Protein AF-A0A7D5QKN1-F1 (afdb_monomer_lite)

Radius of gyration: 18.52 Å; chains: 1; bounding box: 35×32×53 Å

Sequence (100 aa):
MPHGNRRPNCEYVPRDQASKCPSTRGPHAIRHGSITWQRNLGFDEDTVAARVAATPQVIRRYYDDPDFDDELERRRSETEVIDIEEHLHPTDLGAEEEDS

pLDDT: mean 78.06, std 12.47, range [41.09, 94.31]

Secondary structure (DSSP, 8-state):
-GGG--GGG-TT-STTTGGG-TTPPPTHHHHHHHHHHHHHTT--HHHHHHHHT--HHHHHHHH--TTHHHHHHHHHHHHTT--TGGG--TTTT-------

Foldseek 3Di:
DPPPDDPVPDPLPDPVNVCVPPPDDDCVVVLVVVLLVCVLVVDQLPVSCVVSVHDSVVCCVPRPDPCSNVVCVVCCVVCVPDDPVVVDDPCNPPDPPDDD

Organism: NCBI:txid2743089

Structure (mmCIF, N/CA/C/O backbone):
data_AF-A0A7D5QKN1-F1
#
_entry.id   AF-A0A7D5QKN1-F1
#
loop_
_atom_site.group_PDB
_atom_site.id
_atom_site.type_symbol
_atom_site.label_atom_id
_atom_site.label_alt_id
_atom_site.label_comp_id
_atom_site.label_asym_id
_atom_site.label_entity_id
_atom_site.label_seq_id
_atom_site.pdbx_PDB_ins_code
_atom_site.Cartn_x
_atom_site.Cartn_y
_atom_site.Cartn_z
_atom_site.occupancy
_atom_site.B_iso_or_equiv
_atom_site.auth_seq_id
_atom_site.auth_comp_id
_atom_site.auth_asym_id
_atom_site.auth_atom_id
_atom_site.pdbx_PDB_model_num
ATOM 1 N N . MET A 1 1 ? 15.871 8.852 -22.450 1.00 55.75 1 MET A N 1
ATOM 2 C CA . MET A 1 1 ? 15.115 7.781 -21.773 1.00 55.75 1 MET A CA 1
ATOM 3 C C . MET A 1 1 ? 15.609 7.714 -20.346 1.00 55.75 1 MET A C 1
ATOM 5 O O . MET A 1 1 ? 16.731 8.165 -20.111 1.00 55.75 1 MET A O 1
ATOM 9 N N . PRO A 1 2 ? 14.808 7.214 -19.403 1.00 62.50 2 PRO A N 1
ATOM 10 C CA . PRO A 1 2 ? 15.271 7.109 -18.031 1.00 62.50 2 PRO A CA 1
ATOM 11 C C . PRO A 1 2 ? 16.451 6.109 -17.942 1.00 62.50 2 PRO A C 1
ATOM 13 O O . PRO A 1 2 ? 16.606 5.237 -18.800 1.00 62.50 2 PRO A O 1
ATOM 16 N N . HIS A 1 3 ? 17.356 6.342 -16.982 1.00 64.94 3 HIS A N 1
ATOM 17 C CA . HIS A 1 3 ? 18.674 5.685 -16.814 1.00 64.94 3 HIS A CA 1
ATOM 18 C C . HIS A 1 3 ? 19.733 5.943 -17.891 1.00 64.94 3 HIS A C 1
ATOM 20 O O . HIS A 1 3 ? 20.534 5.072 -18.212 1.00 64.94 3 HIS A O 1
ATOM 26 N N . GLY A 1 4 ? 19.768 7.153 -18.453 1.00 65.75 4 GLY A N 1
ATOM 27 C CA . GLY A 1 4 ? 20.887 7.603 -19.298 1.00 65.75 4 GLY A CA 1
ATOM 28 C C . GLY A 1 4 ? 20.949 6.974 -20.695 1.00 65.75 4 GLY A C 1
ATOM 29 O O . GLY A 1 4 ? 21.812 7.335 -21.494 1.00 65.75 4 GLY A O 1
ATOM 30 N N . ASN A 1 5 ? 20.005 6.093 -21.034 1.00 71.25 5 ASN A N 1
ATOM 31 C CA . ASN A 1 5 ? 19.953 5.429 -22.330 1.00 71.25 5 ASN A CA 1
ATOM 32 C C . ASN A 1 5 ? 19.224 6.268 -23.396 1.00 71.25 5 ASN A C 1
ATOM 34 O O . ASN A 1 5 ? 18.287 7.036 -23.130 1.00 71.25 5 ASN A O 1
ATOM 38 N N . ARG A 1 6 ? 19.641 6.097 -24.655 1.00 77.69 6 ARG A N 1
ATOM 39 C CA . ARG A 1 6 ? 18.934 6.609 -25.841 1.00 77.69 6 ARG A CA 1
ATOM 40 C C . ARG A 1 6 ? 18.135 5.471 -26.479 1.00 77.69 6 ARG A C 1
ATOM 42 O O . ARG A 1 6 ? 18.634 4.355 -26.549 1.00 77.69 6 ARG A O 1
ATOM 49 N N . ARG A 1 7 ? 16.931 5.772 -26.990 1.00 75.19 7 ARG A N 1
ATOM 50 C CA . ARG A 1 7 ? 16.007 4.806 -27.635 1.00 75.19 7 ARG A CA 1
ATOM 51 C C . ARG A 1 7 ? 16.680 3.774 -28.550 1.00 75.19 7 ARG A C 1
ATOM 53 O O . ARG A 1 7 ? 16.426 2.597 -28.326 1.00 75.19 7 ARG A O 1
ATOM 60 N N . PRO A 1 8 ? 17.543 4.153 -29.513 1.00 79.44 8 PRO A N 1
ATOM 61 C CA . PRO A 1 8 ? 18.131 3.183 -30.442 1.00 79.44 8 PRO A CA 1
ATOM 62 C C . PRO A 1 8 ? 19.049 2.142 -29.784 1.00 79.44 8 PRO A C 1
ATOM 64 O O . PRO A 1 8 ? 19.232 1.076 -30.355 1.00 79.44 8 PRO A O 1
ATOM 67 N N . ASN A 1 9 ? 19.587 2.422 -28.592 1.00 79.50 9 ASN A N 1
ATOM 68 C CA . ASN A 1 9 ? 20.525 1.539 -27.889 1.00 79.50 9 ASN A CA 1
ATOM 69 C C . ASN A 1 9 ? 19.937 0.990 -26.576 1.00 79.50 9 ASN A C 1
ATOM 71 O O . ASN A 1 9 ? 20.672 0.473 -25.741 1.00 79.50 9 ASN A O 1
ATOM 75 N N . CYS A 1 10 ? 18.634 1.167 -26.343 1.00 82.06 10 CYS A N 1
ATOM 76 C CA . CYS A 1 10 ? 17.989 0.754 -25.103 1.00 82.06 10 CYS A CA 1
ATOM 77 C C . CYS A 1 10 ? 17.431 -0.668 -25.242 1.00 82.06 10 CYS A C 1
ATOM 79 O O . CYS A 1 10 ? 16.479 -0.906 -25.983 1.00 82.06 10 CYS A O 1
ATOM 81 N N . GLU A 1 11 ? 18.001 -1.600 -24.482 1.00 83.56 11 GLU A N 1
ATOM 82 C CA . GLU A 1 11 ? 17.607 -3.016 -24.462 1.00 83.56 11 GLU A CA 1
ATOM 83 C C . GLU A 1 11 ? 16.207 -3.271 -23.873 1.00 83.56 11 GLU A C 1
ATOM 85 O O . GLU A 1 11 ? 15.636 -4.336 -24.084 1.00 83.56 11 GLU A O 1
ATOM 90 N N . TYR A 1 12 ? 15.630 -2.285 -23.176 1.00 84.94 12 TYR A N 1
ATOM 91 C CA . TYR A 1 12 ? 14.317 -2.384 -22.523 1.00 84.94 12 TYR A CA 1
ATOM 92 C C . TYR A 1 12 ? 13.160 -1.800 -23.351 1.00 84.94 12 TYR A C 1
ATOM 94 O O . TYR A 1 12 ? 12.044 -1.691 -22.851 1.00 84.94 12 TYR A O 1
ATOM 102 N N . VAL A 1 13 ? 13.408 -1.379 -24.597 1.00 83.56 13 VAL A N 1
ATOM 103 C CA . VAL A 1 13 ? 12.354 -0.914 -25.525 1.00 83.56 13 VAL A CA 1
ATOM 104 C C . VAL A 1 13 ? 11.393 -2.038 -25.939 1.00 83.56 13 VAL A C 1
ATOM 106 O O . VAL A 1 13 ? 10.192 -1.770 -26.022 1.00 83.56 13 VAL A O 1
ATOM 109 N N . PRO A 1 14 ? 11.857 -3.278 -26.200 1.00 87.00 14 PRO A N 1
ATOM 110 C CA . PRO A 1 14 ? 10.965 -4.398 -26.470 1.00 87.00 14 PRO A CA 1
ATOM 111 C C . PRO A 1 14 ? 10.012 -4.666 -25.297 1.00 87.00 14 PRO A C 1
ATOM 113 O O . PRO A 1 14 ? 10.403 -4.627 -24.129 1.00 87.00 14 PRO A O 1
ATOM 116 N N . ARG A 1 15 ? 8.742 -4.954 -25.606 1.00 83.81 15 ARG A N 1
ATOM 117 C CA . ARG A 1 15 ? 7.663 -5.111 -24.613 1.00 83.81 15 ARG A CA 1
ATOM 118 C C . ARG A 1 15 ? 7.942 -6.217 -23.587 1.00 83.81 15 ARG A C 1
ATOM 120 O O . ARG A 1 15 ? 7.556 -6.088 -22.431 1.00 83.81 15 ARG A O 1
ATOM 127 N N . ASP A 1 16 ? 8.616 -7.280 -23.999 1.00 89.12 16 ASP A N 1
ATOM 128 C CA . ASP A 1 16 ? 9.040 -8.411 -23.168 1.0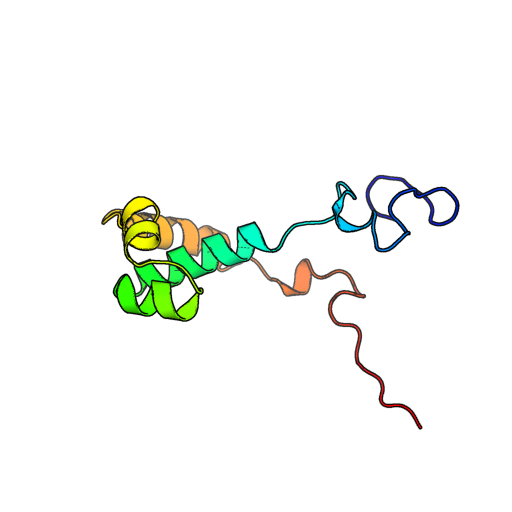0 89.12 16 ASP A CA 1
ATOM 129 C C . ASP A 1 16 ? 10.188 -8.068 -22.199 1.00 89.12 16 ASP A C 1
ATOM 131 O O . ASP A 1 16 ? 10.393 -8.775 -21.212 1.00 89.12 16 ASP A O 1
ATOM 135 N N . GLN A 1 17 ? 10.913 -6.972 -22.448 1.00 86.62 17 GLN A N 1
ATOM 136 C CA . GLN A 1 17 ? 12.025 -6.501 -21.614 1.00 86.62 17 GLN A CA 1
ATOM 137 C C . GLN A 1 17 ? 11.689 -5.235 -20.820 1.00 86.62 17 GLN A C 1
ATOM 139 O O . GLN A 1 17 ? 12.383 -4.918 -19.854 1.00 86.62 17 GLN A O 1
ATOM 144 N N . ALA A 1 18 ? 10.608 -4.532 -21.166 1.00 85.81 18 ALA A N 1
ATOM 145 C CA . ALA A 1 18 ? 10.194 -3.290 -20.516 1.00 85.81 18 ALA A CA 1
ATOM 146 C C . ALA A 1 18 ? 10.022 -3.427 -18.991 1.00 85.81 18 ALA A C 1
ATOM 148 O O . ALA A 1 18 ? 10.367 -2.515 -18.236 1.00 85.81 18 ALA A O 1
ATOM 149 N N . SER A 1 19 ? 9.559 -4.587 -18.512 1.00 82.31 19 SER A N 1
ATOM 150 C CA . SER A 1 19 ? 9.394 -4.848 -17.076 1.00 82.31 19 SER A CA 1
ATOM 151 C C . SER A 1 19 ? 10.717 -4.926 -16.306 1.00 82.31 19 SER A C 1
ATOM 153 O O . SER A 1 19 ? 10.722 -4.783 -15.088 1.00 82.31 19 SER A O 1
ATOM 155 N N . LYS A 1 20 ? 11.834 -5.159 -17.005 1.00 85.12 20 LYS A N 1
ATOM 156 C CA . LYS A 1 20 ? 13.183 -5.249 -16.430 1.00 85.12 20 LYS A CA 1
ATOM 157 C C . LYS A 1 20 ? 13.919 -3.913 -16.441 1.00 85.12 20 LYS A C 1
ATOM 159 O O . LYS A 1 20 ? 15.007 -3.824 -15.879 1.00 85.12 20 LYS A O 1
ATOM 164 N N . CYS A 1 21 ? 13.344 -2.883 -17.067 1.00 86.19 21 CYS A N 1
ATOM 165 C CA . CYS A 1 21 ? 13.908 -1.544 -17.041 1.00 86.19 21 CYS A CA 1
ATOM 166 C C . CYS A 1 21 ? 14.075 -1.103 -15.581 1.00 86.19 21 CYS A C 1
ATOM 168 O O . CYS A 1 21 ? 13.089 -1.115 -14.845 1.00 86.19 21 CYS A O 1
ATOM 170 N N . PRO A 1 22 ? 15.250 -0.627 -15.145 1.00 81.69 22 PRO A N 1
ATOM 171 C CA . PRO A 1 22 ? 15.401 -0.180 -13.765 1.00 81.69 22 PRO A CA 1
ATOM 172 C C . PRO A 1 22 ? 14.529 1.048 -13.442 1.00 81.69 22 PRO A C 1
ATOM 174 O O . PRO A 1 22 ? 14.471 1.489 -12.299 1.00 81.69 22 PRO A O 1
ATOM 177 N N . SER A 1 23 ? 13.919 1.696 -14.447 1.00 82.06 23 SER A N 1
ATOM 178 C CA . SER A 1 23 ? 12.979 2.814 -14.259 1.00 82.06 23 SER A CA 1
ATOM 179 C C . SER A 1 23 ? 11.541 2.339 -14.126 1.00 82.06 23 SER A C 1
ATOM 181 O O . SER A 1 23 ? 10.692 3.108 -13.682 1.00 82.06 23 SER A O 1
ATOM 183 N N . THR A 1 24 ? 11.260 1.099 -14.531 1.00 81.00 24 THR A N 1
ATOM 184 C CA . THR A 1 24 ? 9.948 0.493 -14.350 1.00 81.00 24 THR A CA 1
ATOM 185 C C . THR A 1 24 ? 9.704 0.341 -12.859 1.00 81.00 24 THR A C 1
ATOM 187 O O . THR A 1 24 ? 10.437 -0.351 -12.152 1.00 81.00 24 THR A O 1
ATOM 190 N N . ARG A 1 25 ? 8.636 0.974 -12.381 1.00 80.00 25 ARG A N 1
ATOM 191 C CA . ARG A 1 25 ? 8.092 0.719 -11.052 1.00 80.00 25 ARG A CA 1
ATOM 192 C C . ARG A 1 25 ? 6.917 -0.231 -11.199 1.00 80.00 25 ARG A C 1
ATOM 194 O O . ARG A 1 25 ? 5.950 0.064 -11.892 1.00 80.00 25 ARG A O 1
ATOM 201 N N . GLY A 1 26 ? 7.029 -1.398 -10.573 1.00 76.38 26 GLY A N 1
ATOM 202 C CA . GLY A 1 26 ? 5.946 -2.372 -10.555 1.00 76.38 26 GLY A CA 1
ATOM 203 C C . GLY A 1 26 ? 4.762 -1.880 -9.711 1.00 76.38 26 GLY A C 1
ATOM 204 O O . GLY A 1 26 ? 4.963 -1.170 -8.723 1.00 76.38 26 GLY A O 1
ATOM 205 N N . PRO A 1 27 ? 3.530 -2.316 -10.021 1.00 84.44 27 PRO A N 1
ATOM 206 C CA . PRO A 1 27 ? 2.318 -1.883 -9.315 1.00 84.44 27 PRO A CA 1
ATOM 207 C C . PRO A 1 27 ? 2.245 -2.371 -7.859 1.00 84.44 27 PRO A C 1
ATOM 209 O O . PRO A 1 27 ? 1.367 -1.953 -7.106 1.00 84.44 27 PRO A O 1
ATOM 212 N N . HIS A 1 28 ? 3.158 -3.254 -7.443 1.00 84.69 28 HIS A N 1
ATOM 213 C CA . HIS A 1 28 ? 3.178 -3.829 -6.103 1.00 84.69 28 HIS A CA 1
ATOM 214 C C . HIS A 1 28 ? 3.186 -2.764 -5.004 1.00 84.69 28 HIS A C 1
ATOM 216 O O . HIS A 1 28 ? 2.401 -2.885 -4.073 1.00 84.69 28 HIS A O 1
ATOM 222 N N . ALA A 1 29 ? 3.996 -1.706 -5.118 1.00 82.56 29 ALA A N 1
ATOM 223 C CA . ALA A 1 29 ? 4.066 -0.666 -4.086 1.00 82.56 29 ALA A CA 1
ATOM 224 C C . ALA A 1 29 ? 2.708 0.025 -3.858 1.00 82.56 29 ALA A C 1
ATOM 226 O O . ALA A 1 29 ? 2.270 0.173 -2.718 1.00 82.56 29 ALA A O 1
ATOM 227 N N . ILE A 1 30 ? 2.003 0.358 -4.944 1.00 84.88 30 ILE A N 1
ATOM 228 C CA . ILE A 1 30 ? 0.659 0.953 -4.901 1.00 84.88 30 ILE A CA 1
ATOM 229 C C . ILE A 1 30 ? -0.333 -0.033 -4.282 1.00 84.88 30 ILE A C 1
ATOM 231 O O . ILE A 1 30 ? -1.112 0.326 -3.401 1.00 84.88 30 ILE A O 1
ATOM 235 N N . ARG A 1 31 ? -0.274 -1.302 -4.699 1.00 87.94 31 ARG A N 1
ATOM 236 C CA . ARG A 1 31 ? -1.122 -2.365 -4.153 1.00 87.94 31 ARG A CA 1
ATOM 237 C C . ARG A 1 31 ? -0.924 -2.534 -2.644 1.00 87.94 31 ARG A C 1
ATOM 239 O O . ARG A 1 31 ? -1.913 -2.627 -1.926 1.00 87.94 31 ARG A O 1
ATOM 246 N N . HIS A 1 32 ? 0.321 -2.554 -2.169 1.00 89.38 32 HIS A N 1
ATOM 247 C CA . HIS A 1 32 ? 0.642 -2.642 -0.742 1.00 89.38 32 HIS A CA 1
ATOM 248 C C . HIS A 1 32 ? 0.061 -1.450 0.028 1.00 89.38 32 HIS A C 1
ATOM 250 O O . HIS A 1 32 ? -0.680 -1.656 0.985 1.00 89.38 32 HIS A O 1
ATOM 256 N N . GLY A 1 33 ? 0.314 -0.220 -0.435 1.00 87.56 33 GLY A N 1
ATOM 257 C CA . GLY A 1 33 ? -0.223 0.986 0.202 1.00 87.56 33 GLY A CA 1
ATOM 258 C C . GLY A 1 33 ? -1.753 1.013 0.247 1.00 87.56 33 GLY A C 1
ATOM 259 O O . GLY A 1 33 ? -2.334 1.365 1.270 1.00 87.56 33 GLY A O 1
ATOM 260 N N . SER A 1 34 ? -2.414 0.568 -0.824 1.00 90.44 34 SER A N 1
ATOM 261 C CA . SER A 1 34 ? -3.876 0.481 -0.887 1.00 90.44 34 SER A CA 1
ATOM 262 C C . SER A 1 34 ? -4.462 -0.528 0.109 1.00 90.44 34 SER A C 1
ATOM 264 O O . SER A 1 34 ? -5.507 -0.251 0.699 1.00 90.44 34 SER A O 1
ATOM 266 N N . ILE A 1 35 ? -3.822 -1.688 0.307 1.00 90.50 35 ILE A N 1
ATOM 267 C CA . ILE A 1 35 ? -4.263 -2.690 1.296 1.00 90.50 35 ILE A CA 1
ATOM 268 C C . ILE A 1 35 ? -4.138 -2.121 2.711 1.00 90.50 35 ILE A C 1
ATOM 270 O O . ILE A 1 35 ? -5.096 -2.201 3.477 1.00 90.50 35 ILE A O 1
ATOM 274 N N . THR A 1 36 ? -2.997 -1.506 3.034 1.00 87.19 36 THR A N 1
ATOM 275 C CA . THR A 1 36 ? -2.775 -0.874 4.342 1.00 87.19 36 THR A CA 1
ATOM 276 C C . THR A 1 36 ? -3.789 0.239 4.597 1.00 87.19 36 THR A C 1
ATOM 278 O O . THR A 1 36 ? -4.454 0.227 5.621 1.00 87.19 36 THR A O 1
ATOM 281 N N . TRP A 1 37 ? -4.006 1.146 3.640 1.00 86.75 37 TRP A N 1
ATOM 282 C CA . TRP A 1 37 ? -5.000 2.216 3.785 1.00 86.75 37 TRP A CA 1
ATOM 283 C C . TRP A 1 37 ? -6.412 1.681 4.062 1.00 86.75 37 TRP A C 1
ATOM 285 O O . TRP A 1 37 ? -7.112 2.207 4.918 1.00 86.75 37 TRP A O 1
ATOM 295 N N . GLN A 1 38 ? -6.822 0.606 3.382 1.00 88.94 38 GLN A N 1
ATOM 296 C CA . GLN A 1 38 ? -8.118 -0.037 3.615 1.00 88.94 38 GLN A CA 1
ATOM 297 C C . GLN A 1 38 ? -8.237 -0.635 5.021 1.00 88.94 38 GLN A C 1
ATOM 299 O O . GLN A 1 38 ? -9.273 -0.468 5.662 1.00 88.94 38 GLN A O 1
ATOM 304 N N . ARG A 1 39 ? -7.191 -1.316 5.505 1.00 87.44 39 ARG A N 1
ATOM 305 C CA . ARG A 1 39 ? -7.163 -1.857 6.871 1.00 87.44 39 ARG A CA 1
ATOM 306 C C . ARG A 1 39 ? -7.248 -0.747 7.911 1.00 87.44 39 ARG A C 1
ATOM 308 O O . ARG A 1 39 ? -7.999 -0.895 8.867 1.00 87.44 39 ARG A O 1
ATOM 315 N N . ASN A 1 40 ? -6.608 0.385 7.641 1.00 83.00 40 ASN A N 1
ATOM 316 C CA . ASN A 1 40 ? -6.582 1.518 8.560 1.00 83.00 40 ASN A CA 1
ATOM 317 C C . ASN A 1 40 ? -7.872 2.349 8.574 1.00 83.00 40 ASN A C 1
ATOM 319 O O . ASN A 1 40 ? -8.126 3.164 9.450 1.00 83.00 40 ASN A O 1
ATOM 323 N N . LEU A 1 41 ? -8.733 2.160 7.574 1.00 83.75 41 LEU A N 1
ATOM 324 C CA . LEU A 1 41 ? -10.112 2.641 7.639 1.00 83.75 41 LEU A CA 1
ATOM 325 C C . LEU A 1 41 ? -11.002 1.737 8.507 1.00 83.75 41 LEU A C 1
ATOM 327 O O . LEU A 1 41 ? -12.198 1.996 8.632 1.00 83.75 41 LEU A O 1
ATOM 331 N N . GLY A 1 42 ? -10.444 0.662 9.070 1.00 82.88 42 GLY A N 1
ATOM 332 C CA . GLY A 1 42 ? -11.157 -0.322 9.872 1.00 82.88 42 GLY A CA 1
ATOM 333 C C . GLY A 1 42 ? -11.890 -1.387 9.056 1.00 82.88 42 GLY A C 1
ATOM 334 O O . GLY A 1 42 ? -12.708 -2.114 9.619 1.00 82.88 42 GLY A O 1
ATOM 335 N N . PHE A 1 43 ? -11.640 -1.512 7.744 1.00 87.06 43 PHE A N 1
ATOM 336 C CA . PHE A 1 43 ? -12.258 -2.581 6.951 1.00 87.06 43 PHE A CA 1
ATOM 337 C C . PHE A 1 43 ? -11.740 -3.942 7.374 1.00 87.06 43 PHE A C 1
ATOM 339 O O . PHE A 1 43 ? -10.530 -4.133 7.451 1.00 87.06 43 PHE A O 1
ATOM 346 N N . ASP A 1 44 ? -12.641 -4.898 7.577 1.00 89.25 44 ASP A N 1
ATOM 347 C CA . ASP A 1 44 ? -12.284 -6.257 7.955 1.00 89.25 44 ASP A CA 1
ATOM 348 C C . ASP A 1 44 ? -11.443 -6.963 6.876 1.00 89.25 44 ASP A C 1
ATOM 350 O O . ASP A 1 44 ?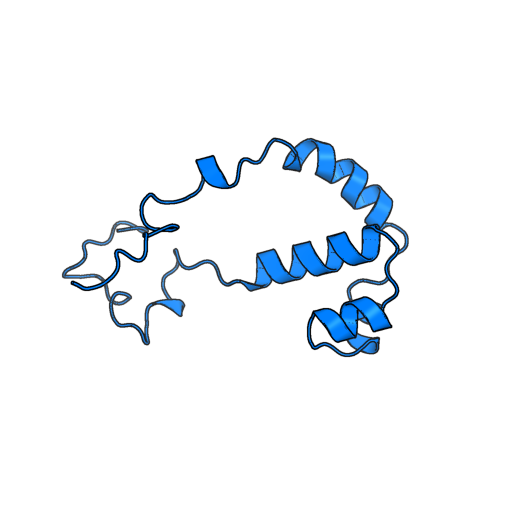 -11.465 -6.642 5.682 1.00 89.25 44 ASP A O 1
ATOM 354 N N . GLU A 1 45 ? -10.668 -7.944 7.322 1.00 89.19 45 GLU A N 1
ATOM 355 C CA . GLU A 1 45 ? -9.754 -8.709 6.480 1.00 89.19 45 GLU A CA 1
ATOM 356 C C . GLU A 1 45 ? -10.445 -9.498 5.358 1.00 89.19 45 GLU A C 1
ATOM 358 O O . GLU A 1 45 ? -9.842 -9.645 4.294 1.00 89.19 45 GLU A O 1
ATOM 363 N N . ASP A 1 46 ? -11.686 -9.965 5.546 1.00 92.31 46 ASP A N 1
ATOM 364 C CA . ASP A 1 46 ? -12.435 -10.706 4.528 1.00 92.31 46 ASP A CA 1
ATOM 365 C C . ASP A 1 46 ? -12.861 -9.766 3.393 1.00 92.31 46 ASP A C 1
ATOM 367 O O . ASP A 1 46 ? -12.661 -10.072 2.211 1.00 92.31 46 ASP A O 1
ATOM 371 N N . THR A 1 47 ? -13.358 -8.574 3.739 1.00 92.94 47 THR A N 1
ATOM 372 C CA . THR A 1 47 ? -13.701 -7.516 2.779 1.00 92.94 47 THR A CA 1
ATOM 373 C C . THR A 1 47 ? -12.481 -7.077 1.975 1.00 92.94 47 THR A C 1
ATOM 375 O O . THR A 1 47 ? -12.540 -6.991 0.743 1.00 92.94 47 THR A O 1
ATOM 378 N N . VAL A 1 48 ? -11.349 -6.818 2.637 1.00 92.25 48 VAL A N 1
ATOM 379 C CA . VAL A 1 48 ? -10.118 -6.411 1.944 1.00 92.25 48 VAL A CA 1
ATOM 380 C C . VAL A 1 48 ? -9.588 -7.547 1.067 1.00 92.25 48 VAL A C 1
ATOM 382 O O . VAL A 1 48 ? -9.232 -7.305 -0.088 1.00 92.25 48 VAL A O 1
ATOM 385 N N . ALA A 1 49 ? -9.591 -8.788 1.562 1.00 93.44 49 ALA A N 1
ATOM 386 C CA . ALA A 1 49 ? -9.153 -9.964 0.812 1.00 93.44 49 ALA A CA 1
ATOM 387 C C . ALA A 1 49 ? -9.957 -10.161 -0.478 1.00 93.44 49 ALA A C 1
ATOM 389 O O . ALA A 1 49 ? -9.363 -10.333 -1.547 1.00 93.44 49 ALA A O 1
ATOM 390 N N . ALA A 1 50 ? -11.286 -10.051 -0.401 1.00 94.31 50 ALA A N 1
ATOM 391 C CA . ALA A 1 50 ? -12.164 -10.137 -1.563 1.00 94.31 50 ALA A CA 1
ATOM 392 C C . ALA A 1 50 ? -11.850 -9.045 -2.599 1.00 94.31 50 ALA A C 1
ATOM 394 O O . ALA A 1 50 ? -11.740 -9.333 -3.791 1.00 94.31 50 ALA A O 1
ATOM 395 N N . ARG A 1 51 ? -11.634 -7.801 -2.149 1.00 94.19 51 ARG A N 1
ATOM 396 C CA . ARG A 1 51 ? -11.334 -6.657 -3.029 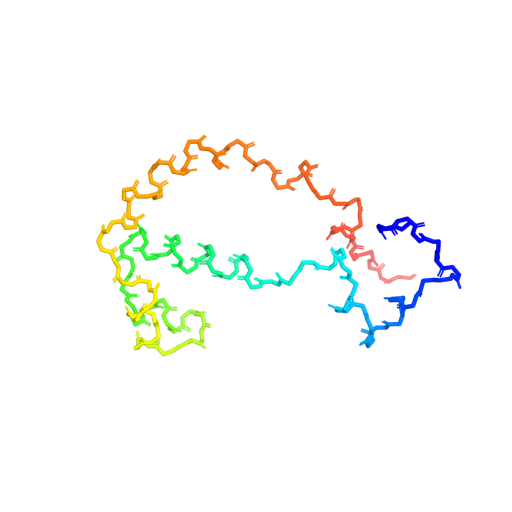1.00 94.19 51 ARG A CA 1
ATOM 397 C C . ARG A 1 51 ? -10.006 -6.798 -3.758 1.00 94.19 51 ARG A C 1
ATOM 399 O O . ARG A 1 51 ? -9.903 -6.418 -4.921 1.00 94.19 51 ARG A O 1
ATOM 406 N N . VAL A 1 52 ? -8.982 -7.322 -3.087 1.00 91.44 52 VAL A N 1
ATOM 407 C CA . VAL A 1 52 ? -7.636 -7.413 -3.668 1.00 91.44 52 VAL A CA 1
ATOM 408 C C . VAL A 1 52 ? -7.336 -8.776 -4.283 1.00 91.44 52 VAL A C 1
ATO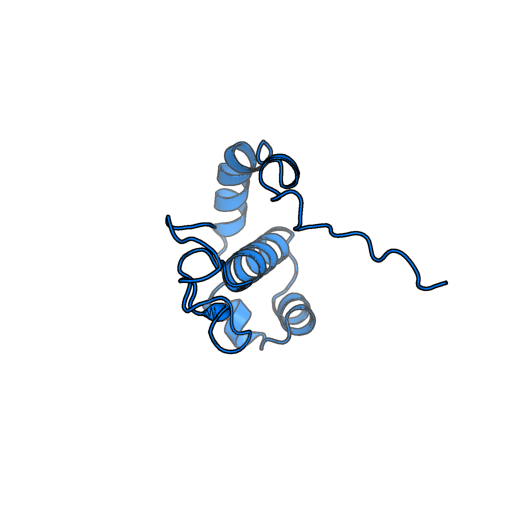M 410 O O . VAL A 1 52 ? -6.210 -8.980 -4.738 1.00 91.44 52 VAL A O 1
ATOM 413 N N . ALA A 1 53 ? -8.310 -9.689 -4.340 1.00 93.38 53 ALA A N 1
ATOM 414 C CA . ALA A 1 53 ? -8.124 -11.071 -4.785 1.00 93.38 53 ALA A CA 1
ATOM 415 C C . ALA A 1 53 ? -6.997 -11.784 -4.009 1.00 93.38 53 ALA A C 1
ATOM 417 O O . ALA A 1 53 ? -6.092 -12.387 -4.585 1.00 93.38 53 ALA A O 1
ATOM 418 N N . ALA A 1 54 ? -7.026 -11.657 -2.683 1.00 91.31 54 ALA A N 1
ATOM 419 C CA . ALA A 1 54 ? -6.168 -12.387 -1.755 1.00 91.31 54 ALA A CA 1
ATOM 420 C C . ALA A 1 54 ? -7.022 -13.273 -0.840 1.00 91.31 54 ALA A C 1
ATOM 422 O O . ALA A 1 54 ? -8.249 -13.246 -0.894 1.00 91.31 54 ALA A O 1
ATOM 423 N N . THR A 1 55 ? -6.377 -14.069 0.009 1.00 94.12 55 THR A N 1
ATOM 424 C CA . THR A 1 55 ? -7.080 -14.797 1.068 1.00 94.12 55 THR A CA 1
ATOM 425 C C . THR A 1 55 ? -7.102 -13.966 2.355 1.00 94.12 55 THR A C 1
ATOM 427 O O . THR A 1 55 ? -6.133 -13.245 2.619 1.00 94.12 55 THR A O 1
ATOM 430 N N . PRO A 1 56 ? -8.143 -14.098 3.197 1.00 91.81 56 PRO A N 1
ATOM 431 C CA . PRO A 1 56 ? -8.200 -13.421 4.498 1.00 91.81 56 PRO A CA 1
ATOM 432 C C . PRO A 1 56 ? -6.965 -13.722 5.348 1.00 91.81 56 PRO A C 1
ATOM 434 O O . PRO A 1 56 ? -6.378 -12.835 5.949 1.00 91.81 56 PRO A O 1
ATOM 437 N N . GLN A 1 57 ? -6.466 -14.959 5.280 1.00 92.56 57 GLN A N 1
ATOM 438 C CA . GLN A 1 57 ? -5.265 -15.386 5.993 1.00 92.56 57 GLN A CA 1
ATOM 439 C C . GLN A 1 57 ? -3.993 -14.625 5.573 1.00 92.56 57 GLN A C 1
ATOM 441 O O . GLN A 1 57 ? -3.133 -14.372 6.414 1.00 92.56 57 GLN A O 1
ATOM 446 N N . VAL A 1 58 ? -3.867 -14.234 4.299 1.00 92.94 58 VAL A N 1
ATOM 447 C CA . VAL A 1 58 ? -2.765 -13.379 3.823 1.00 92.94 58 VAL A CA 1
ATOM 448 C C . VAL A 1 58 ? -2.935 -11.955 4.341 1.00 92.94 58 VAL A C 1
ATOM 450 O O . VAL A 1 58 ? -1.960 -11.357 4.789 1.00 92.94 58 VAL A O 1
ATOM 453 N N . ILE A 1 59 ? -4.158 -11.419 4.320 1.00 91.56 59 ILE A N 1
ATOM 454 C CA . ILE A 1 59 ? -4.425 -10.081 4.856 1.00 91.56 59 ILE A CA 1
ATOM 455 C C . ILE A 1 59 ? -4.117 -10.043 6.350 1.00 91.56 59 ILE A C 1
ATOM 457 O O . ILE A 1 59 ? -3.334 -9.203 6.779 1.00 91.56 59 ILE A O 1
ATOM 461 N N . ARG A 1 60 ? -4.597 -11.031 7.107 1.00 88.25 60 ARG A N 1
ATOM 462 C CA . ARG A 1 60 ? -4.304 -11.172 8.531 1.00 88.25 60 ARG A CA 1
ATOM 463 C C . ARG A 1 60 ? -2.809 -11.290 8.812 1.00 88.25 60 ARG A C 1
ATOM 465 O O . ARG A 1 60 ? -2.267 -10.647 9.694 1.00 88.25 60 ARG A O 1
ATOM 472 N N . ARG A 1 61 ? -2.092 -12.105 8.037 1.00 90.00 61 ARG A N 1
ATOM 473 C CA . ARG A 1 61 ? -0.663 -12.342 8.283 1.00 90.00 61 ARG A CA 1
ATOM 474 C C . ARG A 1 61 ? 0.205 -11.097 8.087 1.00 90.00 61 ARG A C 1
ATOM 476 O O . ARG A 1 61 ? 1.225 -10.987 8.762 1.00 90.00 61 ARG A O 1
ATOM 483 N N . TYR A 1 62 ? -0.136 -10.238 7.131 1.00 88.69 62 TYR A N 1
ATOM 484 C CA . TYR A 1 62 ? 0.744 -9.151 6.689 1.00 88.69 62 TYR A CA 1
ATOM 485 C C . TYR A 1 62 ? 0.190 -7.745 6.954 1.00 88.69 62 TYR A C 1
ATOM 487 O O . TYR A 1 62 ? 0.945 -6.786 6.833 1.00 88.69 62 TYR A O 1
ATOM 495 N N . TYR A 1 63 ? -1.098 -7.620 7.284 1.00 85.00 63 TYR A N 1
ATOM 496 C CA . TYR A 1 63 ? -1.808 -6.343 7.403 1.00 85.00 63 TYR A CA 1
ATOM 497 C C . TYR A 1 63 ? -2.832 -6.317 8.555 1.00 85.00 63 TYR A C 1
ATOM 499 O O . TYR A 1 63 ? -3.728 -5.473 8.562 1.00 85.00 63 TYR A O 1
ATOM 507 N N . ASP A 1 64 ? -2.729 -7.230 9.521 1.00 76.25 64 ASP A N 1
ATOM 508 C CA . ASP A 1 64 ? -3.472 -7.165 10.784 1.00 76.25 64 ASP A CA 1
ATOM 509 C C . ASP A 1 64 ? -2.510 -6.793 11.914 1.00 76.25 64 ASP A C 1
ATOM 511 O O . ASP A 1 64 ? -1.885 -7.655 12.528 1.00 76.25 64 ASP A O 1
ATOM 515 N N . ASP A 1 65 ? -2.338 -5.486 12.107 1.00 70.44 65 ASP A N 1
ATOM 516 C CA . ASP A 1 65 ? -1.550 -4.893 13.187 1.00 70.44 65 ASP A CA 1
ATOM 517 C C . ASP A 1 65 ? -2.334 -3.690 13.743 1.00 70.44 65 ASP A C 1
ATOM 519 O O . ASP A 1 65 ? -2.716 -2.810 12.962 1.00 70.44 65 ASP A O 1
ATOM 523 N N . PRO A 1 66 ? -2.631 -3.649 15.054 1.00 63.66 66 PRO A N 1
ATOM 524 C CA . PRO A 1 66 ? -3.304 -2.511 15.676 1.00 63.66 66 PRO A CA 1
ATOM 525 C C . PRO A 1 66 ? -2.520 -1.195 15.549 1.00 63.66 66 PRO A C 1
ATOM 527 O O . PRO A 1 66 ? -3.132 -0.133 15.614 1.00 63.66 66 PRO A O 1
ATOM 530 N N . ASP A 1 67 ? -1.205 -1.244 15.311 1.00 68.31 67 ASP A N 1
ATOM 531 C CA . ASP A 1 67 ? -0.367 -0.047 15.203 1.00 68.31 67 ASP A CA 1
ATOM 532 C C . ASP A 1 67 ? -0.457 0.638 13.821 1.00 68.31 67 ASP A C 1
ATOM 534 O O . ASP A 1 67 ? 0.070 1.740 13.637 1.00 68.31 67 ASP A O 1
ATOM 538 N N . PHE A 1 68 ? -1.120 0.034 12.820 1.00 69.75 68 PHE A N 1
ATOM 539 C CA . PHE A 1 68 ? -1.171 0.622 11.476 1.00 69.75 68 PHE A CA 1
ATOM 540 C C . PHE A 1 68 ? -1.967 1.930 11.397 1.00 69.75 68 PHE A C 1
ATOM 542 O O . PHE A 1 68 ? -1.630 2.772 10.558 1.00 69.75 68 PHE A O 1
ATOM 549 N N . ASP A 1 69 ? -2.987 2.116 12.238 1.00 69.12 69 ASP A N 1
ATOM 550 C CA . ASP A 1 69 ? -3.750 3.370 12.310 1.00 69.12 69 ASP A CA 1
ATOM 551 C C . ASP A 1 69 ? -2.849 4.520 12.762 1.00 69.12 69 ASP A C 1
ATOM 553 O O . ASP A 1 69 ? -2.755 5.546 12.083 1.00 69.12 69 ASP A O 1
ATOM 557 N N . ASP A 1 70 ? -2.101 4.304 13.844 1.00 72.81 70 ASP A N 1
ATOM 558 C CA . ASP A 1 70 ? -1.148 5.273 14.383 1.00 72.81 70 ASP A CA 1
ATOM 559 C C . ASP A 1 70 ? 0.014 5.543 13.407 1.00 72.81 70 ASP A C 1
ATOM 561 O O . ASP A 1 70 ? 0.467 6.682 13.256 1.00 72.81 70 ASP A O 1
ATOM 565 N N . GLU A 1 71 ? 0.500 4.512 12.710 1.00 71.69 71 GLU A N 1
ATOM 566 C CA . GLU A 1 71 ? 1.534 4.633 11.674 1.00 71.69 71 GLU A CA 1
ATOM 567 C C . GLU A 1 71 ? 1.036 5.436 10.458 1.00 71.69 71 GLU A C 1
ATOM 569 O O . GLU A 1 71 ? 1.768 6.262 9.903 1.00 71.69 71 GLU A O 1
ATOM 574 N N . LEU A 1 72 ? -0.221 5.244 10.044 1.00 77.50 72 LEU A N 1
ATOM 575 C CA . LEU A 1 72 ? -0.824 6.036 8.973 1.00 77.50 72 LEU A CA 1
ATOM 576 C C . LEU A 1 72 ? -1.050 7.476 9.392 1.00 77.50 72 LEU A C 1
ATOM 578 O O . LEU A 1 72 ? -0.797 8.357 8.577 1.00 77.50 72 LEU A O 1
ATOM 582 N N . GLU A 1 73 ? -1.498 7.729 10.617 1.00 78.38 73 GLU A N 1
ATOM 583 C CA . GLU A 1 73 ? -1.684 9.093 11.110 1.00 78.38 73 GLU A CA 1
ATOM 584 C C . GLU A 1 73 ? -0.353 9.861 11.081 1.00 78.38 73 GLU A C 1
ATOM 586 O O . GLU A 1 73 ? -0.296 10.996 10.603 1.00 78.38 73 GLU A O 1
ATOM 591 N N . ARG A 1 74 ? 0.760 9.211 11.461 1.00 75.50 74 ARG A N 1
ATOM 592 C CA . ARG A 1 74 ? 2.105 9.795 11.314 1.00 75.50 74 ARG A CA 1
ATOM 593 C C . ARG A 1 74 ? 2.453 10.092 9.855 1.00 75.50 74 ARG A C 1
ATOM 595 O O . ARG A 1 74 ? 2.836 11.217 9.530 1.00 75.50 74 ARG A O 1
ATOM 602 N N . ARG A 1 75 ? 2.288 9.106 8.969 1.00 76.19 75 ARG A N 1
ATOM 603 C CA . ARG A 1 75 ? 2.660 9.211 7.546 1.00 76.19 75 ARG A CA 1
ATOM 604 C C . ARG A 1 75 ? 1.726 10.092 6.721 1.00 76.19 75 ARG A C 1
ATOM 606 O O . ARG A 1 75 ? 2.136 10.568 5.663 1.00 76.19 75 ARG A O 1
ATOM 613 N N . ARG A 1 76 ? 0.487 10.319 7.168 1.00 77.19 76 ARG A N 1
ATOM 614 C CA . ARG A 1 76 ? -0.482 11.205 6.505 1.00 77.19 76 ARG A CA 1
ATOM 615 C C . ARG A 1 76 ? 0.094 12.601 6.358 1.00 77.19 76 ARG A C 1
ATOM 617 O O . ARG A 1 76 ? 0.097 13.107 5.248 1.00 77.19 76 ARG A O 1
ATOM 624 N N . SER A 1 77 ? 0.678 13.151 7.422 1.00 79.12 77 SER A N 1
ATOM 625 C CA . SER A 1 77 ? 1.322 14.471 7.373 1.00 79.12 77 SER A CA 1
ATOM 626 C C . SER A 1 77 ? 2.436 14.570 6.316 1.00 79.12 77 SER A C 1
ATOM 628 O O . SER A 1 77 ? 2.613 15.614 5.696 1.00 79.12 77 SER A O 1
ATOM 630 N N . GLU A 1 78 ? 3.155 13.472 6.064 1.00 76.94 78 GLU A N 1
ATOM 631 C CA . GLU A 1 78 ? 4.231 13.400 5.068 1.00 76.94 78 GLU A CA 1
ATOM 632 C C . GLU A 1 78 ? 3.710 13.167 3.643 1.00 76.94 78 GLU A C 1
ATOM 634 O O . GLU A 1 78 ? 4.331 13.591 2.672 1.00 76.94 78 GLU A O 1
ATOM 639 N N . THR A 1 79 ? 2.585 12.460 3.509 1.00 73.00 79 THR A N 1
ATOM 640 C CA . THR A 1 79 ? 2.056 11.985 2.221 1.00 73.00 79 THR A CA 1
ATOM 641 C C . THR A 1 79 ? 0.950 12.882 1.667 1.00 73.00 79 THR A C 1
ATOM 643 O O . THR A 1 79 ? 0.737 12.895 0.463 1.00 73.00 79 THR A O 1
ATOM 646 N N . GLU A 1 80 ? 0.256 13.656 2.504 1.00 73.88 80 GLU A N 1
ATOM 647 C CA . GLU A 1 80 ? -0.834 14.557 2.093 1.00 73.88 80 GLU A CA 1
ATOM 648 C C . GLU A 1 80 ? -0.358 15.656 1.130 1.00 73.88 80 GLU A C 1
ATOM 650 O O . GLU A 1 80 ? -1.130 16.150 0.316 1.00 73.88 80 GLU A O 1
ATOM 655 N N . VAL A 1 81 ? 0.934 15.988 1.175 1.00 74.31 81 VAL A N 1
ATOM 656 C CA . VAL A 1 81 ? 1.582 16.938 0.258 1.00 74.31 81 VAL A CA 1
ATOM 657 C C . VAL A 1 81 ? 2.132 16.286 -1.014 1.00 74.31 81 VAL A C 1
ATOM 659 O O . VAL A 1 81 ? 2.657 16.992 -1.871 1.00 74.31 81 VAL A O 1
ATOM 662 N N . ILE A 1 82 ? 2.053 14.957 -1.148 1.00 73.38 82 ILE A N 1
ATOM 663 C CA . ILE A 1 82 ? 2.521 14.258 -2.347 1.00 73.38 82 ILE A CA 1
ATOM 664 C C . ILE A 1 82 ? 1.466 14.418 -3.435 1.00 73.38 82 ILE A C 1
ATOM 666 O O . ILE A 1 82 ? 0.451 13.720 -3.451 1.00 73.38 82 ILE A O 1
ATOM 670 N N . ASP A 1 83 ? 1.745 15.320 -4.369 1.00 70.50 83 ASP A N 1
ATOM 671 C CA . ASP A 1 83 ? 0.971 15.442 -5.589 1.00 70.50 83 ASP A CA 1
ATOM 672 C C . ASP A 1 83 ? 1.412 14.358 -6.582 1.00 70.50 83 ASP A C 1
ATOM 674 O O . ASP A 1 83 ? 2.561 14.306 -7.045 1.00 70.50 83 ASP A O 1
ATOM 678 N N . ILE A 1 84 ? 0.480 13.450 -6.875 1.00 64.56 84 ILE A N 1
ATOM 679 C CA . ILE A 1 84 ? 0.679 12.407 -7.877 1.00 64.56 84 ILE A CA 1
ATOM 680 C C . ILE A 1 84 ? 0.898 13.069 -9.239 1.00 64.56 84 ILE A C 1
ATOM 682 O O . ILE A 1 84 ? 1.761 12.604 -9.978 1.00 64.56 84 ILE A O 1
ATOM 686 N N . GLU A 1 85 ? 0.199 14.169 -9.535 1.00 64.62 85 GLU A N 1
ATOM 687 C CA . GLU A 1 85 ? 0.262 14.884 -10.810 1.00 64.62 85 GLU A CA 1
ATOM 688 C C . GLU A 1 85 ? 1.621 15.548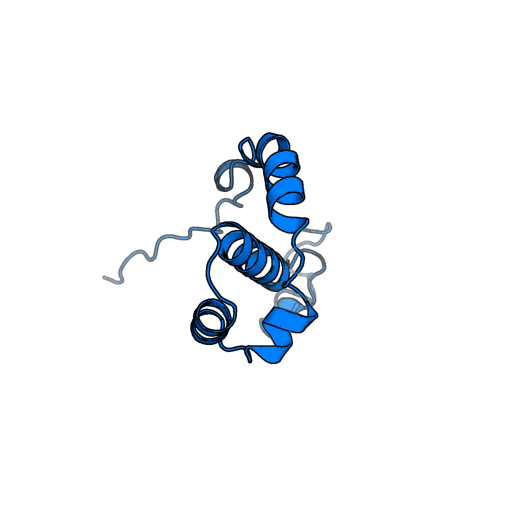 -11.047 1.00 64.62 85 GLU A C 1
ATOM 690 O O . GLU A 1 85 ? 2.132 15.505 -12.166 1.00 64.62 85 GLU A O 1
ATOM 695 N N . GLU A 1 86 ? 2.265 16.065 -9.998 1.00 65.38 86 GLU A N 1
ATOM 696 C CA . GLU A 1 86 ? 3.613 16.648 -10.080 1.00 65.38 86 GLU A CA 1
ATOM 697 C C . GLU A 1 86 ? 4.673 15.615 -10.512 1.00 65.38 86 GLU A C 1
ATOM 699 O O . GLU A 1 86 ? 5.661 15.948 -11.170 1.00 65.38 86 GLU A O 1
ATOM 704 N N . HIS A 1 87 ? 4.459 14.342 -10.173 1.00 63.72 87 HIS A N 1
ATOM 705 C CA . HIS A 1 87 ? 5.387 13.247 -10.461 1.00 63.72 87 HIS A CA 1
ATOM 706 C C . HIS A 1 87 ? 4.984 12.402 -11.677 1.00 63.72 87 HIS A C 1
ATOM 708 O O . HIS A 1 87 ? 5.701 11.451 -12.013 1.00 63.72 87 HIS A O 1
ATOM 714 N N . LEU A 1 88 ? 3.871 12.734 -12.341 1.00 62.88 88 LEU A N 1
ATOM 715 C CA . LEU A 1 88 ? 3.477 12.099 -13.595 1.00 62.88 88 LEU A CA 1
ATOM 716 C C . LEU A 1 88 ? 4.441 12.521 -14.707 1.00 62.88 88 LEU A C 1
ATOM 718 O O . LEU A 1 88 ? 4.698 13.701 -14.951 1.00 62.88 88 LEU A O 1
ATOM 722 N N . HIS A 1 89 ? 4.967 11.542 -15.438 1.00 65.06 89 HIS A N 1
ATOM 723 C CA . HIS A 1 89 ? 5.622 11.819 -16.704 1.00 65.06 89 HIS A CA 1
ATOM 724 C C . HIS A 1 89 ? 4.550 12.284 -17.712 1.00 65.06 89 HIS A C 1
ATOM 726 O O . HIS A 1 89 ? 3.453 11.726 -17.721 1.00 65.06 89 HIS A O 1
ATOM 732 N N . PRO A 1 90 ? 4.846 13.222 -18.635 1.00 64.06 90 PRO A N 1
ATOM 733 C CA . PRO A 1 90 ? 3.877 13.753 -19.610 1.00 64.06 90 PRO A CA 1
ATOM 734 C C . PRO A 1 90 ? 3.171 12.718 -20.506 1.00 64.06 90 PRO A C 1
ATOM 736 O O . PRO A 1 90 ? 2.289 13.068 -21.279 1.00 64.06 90 PRO A O 1
ATOM 739 N N . THR A 1 91 ? 3.594 11.456 -20.460 1.00 68.75 91 THR A N 1
ATOM 740 C CA . THR A 1 91 ? 3.025 10.338 -21.224 1.00 68.75 91 THR A CA 1
ATOM 741 C C . THR A 1 91 ? 2.202 9.372 -20.372 1.00 68.75 91 THR A C 1
ATOM 743 O O . THR A 1 91 ? 1.653 8.426 -20.926 1.00 68.75 91 THR A O 1
ATOM 746 N N . ASP A 1 92 ? 2.153 9.552 -19.049 1.00 66.44 92 ASP A N 1
ATOM 747 C CA . ASP A 1 92 ? 1.492 8.618 -18.126 1.00 66.44 92 ASP A CA 1
ATOM 748 C C . ASP A 1 92 ? -0.040 8.698 -18.218 1.00 66.44 92 ASP A C 1
ATOM 750 O O . ASP A 1 92 ? -0.727 7.719 -17.941 1.00 66.44 92 ASP A O 1
ATOM 754 N N . LEU A 1 93 ? -0.566 9.831 -18.692 1.00 60.91 93 LEU A N 1
ATOM 755 C CA . LEU A 1 93 ? -1.968 10.030 -19.059 1.00 60.91 93 LEU A CA 1
ATOM 756 C C . LEU A 1 93 ? -2.057 10.373 -20.552 1.00 60.91 93 LEU A C 1
ATOM 758 O O . LEU A 1 93 ? -2.481 11.460 -20.938 1.00 60.91 93 LEU A O 1
ATOM 762 N N . GLY A 1 94 ? -1.574 9.476 -21.414 1.00 53.28 94 GLY A N 1
ATOM 763 C CA . GLY A 1 94 ? -1.798 9.601 -22.852 1.00 53.28 94 GLY A CA 1
ATOM 764 C C . GLY A 1 94 ? -3.288 9.456 -23.152 1.00 53.28 94 GLY A C 1
ATOM 765 O O . GLY A 1 94 ? -3.831 8.367 -22.987 1.00 53.28 94 GLY A O 1
ATOM 766 N N . ALA A 1 95 ? -3.927 10.555 -23.553 1.00 50.69 95 ALA A N 1
ATOM 767 C CA . ALA A 1 95 ? -5.290 10.575 -24.061 1.00 50.69 95 ALA A CA 1
ATOM 768 C C . ALA A 1 95 ? -5.457 9.514 -25.158 1.00 50.69 95 ALA A C 1
ATOM 770 O O . ALA A 1 95 ? -4.683 9.473 -26.117 1.00 50.69 95 ALA A O 1
ATOM 771 N N . GLU A 1 96 ? -6.465 8.657 -25.011 1.00 53.12 96 GLU A N 1
ATOM 772 C CA . GLU A 1 96 ? -7.003 7.917 -26.144 1.00 53.12 96 GLU A CA 1
ATOM 773 C C . GLU A 1 96 ? -7.700 8.952 -27.037 1.00 53.12 96 GLU A C 1
ATOM 775 O O . GLU A 1 96 ? -8.834 9.346 -26.781 1.00 53.12 96 GLU A O 1
ATOM 780 N N . GLU A 1 97 ? -6.982 9.488 -28.026 1.00 45.91 97 GLU A N 1
ATOM 781 C CA . GLU A 1 97 ? -7.623 10.217 -29.116 1.00 45.91 97 GLU A CA 1
ATOM 782 C C . GLU A 1 97 ? -8.294 9.185 -30.026 1.00 45.91 97 GLU A C 1
ATOM 784 O O . GLU A 1 97 ? -7.637 8.344 -30.644 1.00 45.91 97 GLU A O 1
ATOM 789 N N . GLU A 1 98 ? -9.627 9.227 -30.005 1.00 49.72 98 GLU A N 1
ATOM 790 C CA . GLU A 1 98 ? -10.551 8.429 -30.801 1.00 49.72 98 GLU A CA 1
ATOM 791 C C . GLU A 1 98 ? -10.200 8.484 -32.298 1.00 49.72 98 GLU A C 1
ATOM 793 O O . GLU A 1 98 ? -10.024 9.551 -32.888 1.00 49.72 98 GLU A O 1
ATOM 798 N N . ASP A 1 99 ? -10.114 7.293 -32.887 1.00 41.09 99 ASP A N 1
ATOM 799 C CA . ASP A 1 99 ? -9.916 7.013 -34.308 1.00 41.09 99 ASP A CA 1
ATOM 800 C C . ASP A 1 99 ? -11.047 7.642 -35.150 1.00 41.09 99 ASP A C 1
ATOM 802 O O . ASP A 1 99 ? -12.228 7.355 -34.918 1.00 41.09 99 ASP A O 1
ATOM 806 N N . SER A 1 100 ? -10.699 8.485 -36.132 1.00 46.41 100 SER A N 1
ATOM 807 C CA . SER A 1 100 ? -11.599 8.911 -37.216 1.00 46.41 100 SER A CA 1
ATOM 808 C C . SER A 1 100 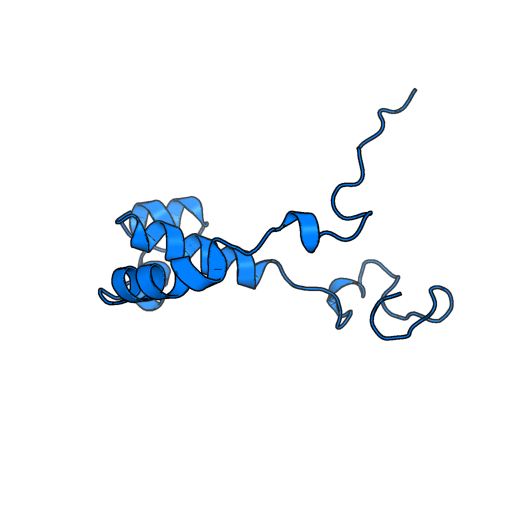? -10.884 9.020 -38.554 1.00 46.41 100 SER A C 1
ATOM 810 O O . SER A 1 100 ? -9.718 9.468 -38.603 1.00 46.41 100 SER A O 1
#